Protein AF-A0A382TNJ8-F1 (afdb_monomer)

pLDDT: mean 76.01, std 18.07, range [33.44, 95.31]

Nearest PDB structures (foldseek):
  7akk-assembly1_A  TM=2.542E-01  e=2.394E+00  Homo sapiens

Mean predicted aligned error: 15.94 Å

Foldseek 3Di:
DDDDDDDPDPDPDDPVRVVVVVVPDPPPDDDDDDDDDDDDDPDPPPPCPVQPPQDQNDGQDPPQDAALDLSNLLNLLSLQAQLQVSQVRNPDDDPDHGSVRSVVSQVVSCVVPVVSVVRHRDPAGPQCRCPVVCVVVVVVVVCVVCPPPDDPDDDDDDDDDVVSVVVVVD

Sequence (170 aa):
MKWDSPEAGEQELDEEDEWQLYASAGYASAEVIVEADETEEEEEEIWFDGDDLELNGASIDWDAPPCPAPLGIAHIIKIGACNHCLHRLAGRRTEVPGAPGGEEIRSAAHVRDTELAKTKTPDLCPLCENLFDDVGNIVSRVIESTEGIEYVSIQFGIHMPKDLIQEEDR

Structure (mmCIF, N/CA/C/O backbone):
data_AF-A0A382TNJ8-F1
#
_entry.id   AF-A0A382TNJ8-F1
#
loop_
_atom_site.group_PDB
_atom_site.id
_atom_site.type_symbol
_atom_site.label_atom_id
_atom_site.label_alt_id
_atom_site.label_comp_id
_atom_site.label_asym_id
_atom_site.label_entity_id
_atom_site.label_seq_id
_atom_site.pdbx_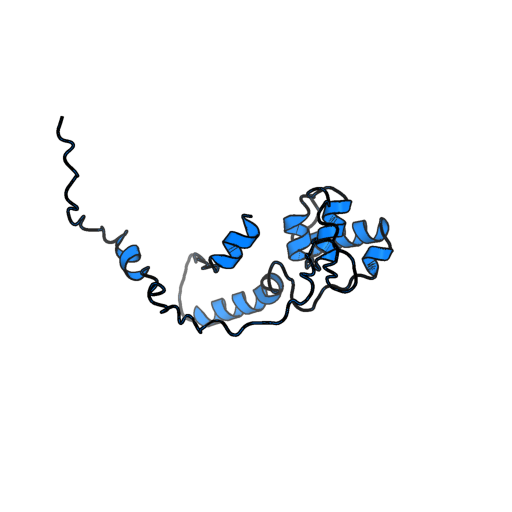PDB_ins_code
_atom_site.Cartn_x
_atom_site.Cartn_y
_atom_site.Cartn_z
_atom_site.occupancy
_atom_site.B_iso_or_equiv
_atom_site.auth_seq_id
_atom_site.auth_comp_id
_atom_site.auth_asym_id
_atom_site.auth_atom_id
_atom_site.pdbx_PDB_model_num
ATOM 1 N N . MET A 1 1 ? 21.534 47.895 24.600 1.00 37.69 1 MET A N 1
ATOM 2 C CA . MET A 1 1 ? 20.1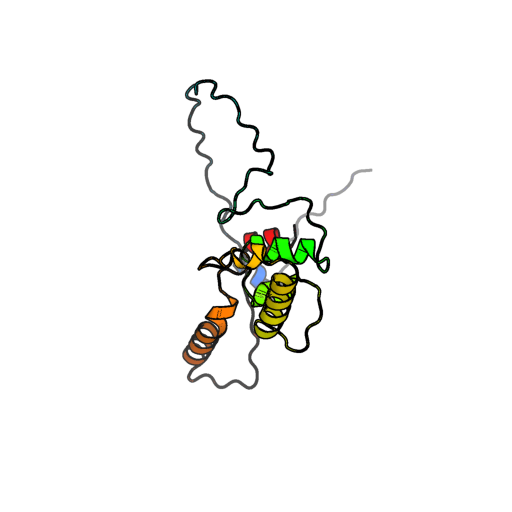26 47.457 24.680 1.00 37.69 1 MET A CA 1
ATOM 3 C C . MET A 1 1 ? 20.138 46.073 25.291 1.00 37.69 1 MET A C 1
ATOM 5 O O . MET A 1 1 ? 20.810 45.204 24.755 1.00 37.69 1 MET A O 1
ATOM 9 N N . LYS A 1 2 ? 19.539 45.927 26.472 1.00 33.44 2 LYS A N 1
ATOM 10 C CA . LYS A 1 2 ? 19.430 44.662 27.201 1.00 33.44 2 LYS A CA 1
ATOM 11 C C . LYS A 1 2 ? 18.184 43.969 26.641 1.00 33.44 2 LYS A C 1
ATOM 13 O O . LYS A 1 2 ? 17.138 44.605 26.607 1.00 33.44 2 LYS A O 1
ATOM 18 N N . TRP A 1 3 ? 18.327 42.771 26.085 1.00 36.38 3 TRP A N 1
ATOM 19 C CA . TRP A 1 3 ? 17.186 41.958 25.666 1.00 36.38 3 TRP A CA 1
ATOM 20 C C . TRP A 1 3 ? 16.711 41.186 26.895 1.00 36.38 3 TRP A C 1
ATOM 22 O O . TRP A 1 3 ? 17.460 40.365 27.421 1.00 36.38 3 TRP A O 1
ATOM 32 N N . ASP A 1 4 ? 15.514 41.509 27.378 1.00 39.12 4 ASP A N 1
ATOM 33 C CA . ASP A 1 4 ? 14.837 40.754 28.428 1.00 39.12 4 ASP A CA 1
ATOM 34 C C . ASP A 1 4 ? 14.265 39.468 27.811 1.00 39.12 4 ASP A C 1
ATOM 36 O O . ASP A 1 4 ? 13.498 39.509 26.848 1.00 39.12 4 ASP A O 1
ATOM 40 N N . SER A 1 5 ? 14.694 38.320 28.337 1.00 38.88 5 SER A N 1
ATOM 41 C CA . SER A 1 5 ? 14.039 37.029 28.101 1.00 38.88 5 SER A CA 1
ATOM 42 C C . SER A 1 5 ? 12.665 37.057 28.771 1.00 38.88 5 SER A C 1
ATOM 44 O O . SER A 1 5 ? 12.607 37.452 29.937 1.00 38.88 5 SER A O 1
ATOM 46 N N . PRO A 1 6 ? 11.571 36.646 28.108 1.00 44.94 6 PRO A N 1
ATOM 47 C CA . PRO A 1 6 ? 10.310 36.479 28.808 1.00 44.94 6 PRO A CA 1
ATOM 48 C C . PRO A 1 6 ? 10.424 35.284 29.760 1.00 44.94 6 PRO A C 1
ATOM 50 O O . PRO A 1 6 ? 10.770 34.174 29.353 1.00 44.94 6 PRO A O 1
ATOM 53 N N . GLU A 1 7 ? 10.178 35.552 31.041 1.00 45.22 7 GLU A N 1
ATOM 54 C CA . GLU A 1 7 ? 9.994 34.549 32.085 1.00 45.22 7 GLU A CA 1
ATOM 55 C C . GLU A 1 7 ? 8.934 33.537 31.630 1.00 45.22 7 GLU A C 1
ATOM 57 O O . GLU A 1 7 ? 7.866 33.921 31.146 1.00 45.22 7 GLU A O 1
ATOM 62 N N . ALA A 1 8 ? 9.242 32.245 31.761 1.00 46.16 8 ALA A N 1
ATOM 63 C CA . ALA A 1 8 ? 8.298 31.159 31.541 1.00 46.16 8 ALA A CA 1
ATOM 64 C C . ALA A 1 8 ? 7.217 31.221 32.630 1.00 46.16 8 ALA A C 1
ATOM 66 O O . ALA A 1 8 ? 7.338 30.602 33.683 1.00 46.16 8 ALA A O 1
ATOM 67 N N . GLY A 1 9 ? 6.196 32.044 32.398 1.00 39.94 9 GLY A N 1
ATOM 68 C CA . GLY A 1 9 ? 4.958 32.002 33.156 1.00 39.94 9 GLY A CA 1
ATOM 69 C C . GLY A 1 9 ? 4.238 30.701 32.832 1.00 39.94 9 GLY A C 1
ATOM 70 O O . GLY A 1 9 ? 4.035 30.387 31.660 1.00 39.94 9 GLY A O 1
ATOM 71 N N . GLU A 1 10 ? 3.888 29.952 33.871 1.00 54.06 10 GLU A N 1
ATOM 72 C CA . GLU A 1 10 ? 2.968 28.821 33.809 1.00 54.06 10 GLU A CA 1
ATOM 73 C C . GLU A 1 10 ? 1.662 29.312 33.163 1.00 54.06 10 GLU A C 1
ATOM 75 O O . GLU A 1 10 ? 0.877 30.037 33.773 1.00 54.06 10 GLU A O 1
ATOM 80 N N . GLN A 1 11 ? 1.479 29.016 31.877 1.00 57.47 11 GLN A N 1
ATOM 81 C CA . GLN A 1 11 ? 0.204 29.216 31.204 1.00 57.47 11 GLN A CA 1
ATOM 82 C C . GLN A 1 11 ? -0.721 28.114 31.717 1.00 57.47 11 GLN A C 1
ATOM 84 O O . GLN A 1 11 ? -0.449 26.938 31.480 1.00 57.47 11 GLN A O 1
ATOM 89 N N . GLU A 1 12 ? -1.766 28.483 32.464 1.00 56.19 12 GLU A N 1
ATOM 90 C CA . GLU A 1 12 ? -2.860 27.557 32.766 1.00 56.19 12 GLU A CA 1
ATOM 91 C C . GLU A 1 12 ? -3.438 27.086 31.426 1.00 56.19 12 GLU A C 1
ATOM 93 O O . GLU A 1 12 ? -3.963 27.890 30.653 1.00 56.19 12 GLU A O 1
ATOM 98 N N . LEU A 1 13 ? -3.238 25.804 31.119 1.00 66.06 13 LEU A N 1
ATOM 99 C CA . LEU A 1 13 ? -3.789 25.154 29.934 1.00 66.06 13 LEU A CA 1
ATOM 100 C C . LEU A 1 13 ? -5.309 25.062 30.107 1.00 66.06 13 LEU A C 1
ATOM 102 O O . LEU A 1 13 ? -5.786 24.830 31.219 1.00 66.06 13 LEU A O 1
ATOM 106 N N . ASP A 1 14 ? -6.068 25.278 29.036 1.00 75.44 14 ASP A N 1
ATOM 107 C CA . ASP A 1 14 ? -7.514 25.074 29.084 1.00 75.44 14 ASP A CA 1
ATOM 108 C C . ASP A 1 14 ? -7.860 23.571 29.107 1.00 75.44 14 ASP A C 1
ATOM 110 O O . ASP A 1 14 ? -7.032 22.718 28.786 1.00 75.44 14 ASP A O 1
ATOM 114 N N . GLU A 1 15 ? -9.094 23.230 29.501 1.00 71.44 15 GLU A N 1
ATOM 115 C CA . GLU A 1 15 ? -9.568 21.833 29.546 1.00 71.44 15 GLU A CA 1
ATOM 116 C C . GLU A 1 15 ? -9.480 21.135 28.166 1.00 71.44 15 GLU A C 1
ATOM 118 O O . GLU A 1 15 ? -9.431 19.906 28.094 1.00 71.44 15 GLU A O 1
ATOM 123 N N . GLU A 1 16 ? -9.444 21.903 27.067 1.00 67.94 16 GLU A N 1
ATOM 124 C CA . GLU A 1 16 ? -9.290 21.406 25.693 1.00 67.94 16 GLU A CA 1
ATOM 125 C C . GLU A 1 16 ? -7.833 21.129 25.299 1.00 67.94 16 GLU A C 1
ATOM 127 O O . GLU A 1 16 ? -7.630 20.333 24.385 1.00 67.94 16 GLU A O 1
ATOM 132 N N . ASP A 1 17 ? -6.844 21.709 25.987 1.00 71.69 17 ASP A N 1
ATOM 133 C CA . ASP A 1 17 ? -5.399 21.540 25.787 1.00 71.69 17 ASP A CA 1
ATOM 134 C C . ASP A 1 17 ? -4.735 20.675 26.877 1.00 71.69 17 ASP A C 1
ATOM 136 O O . ASP A 1 17 ? -3.584 20.253 26.724 1.00 71.69 17 ASP A O 1
ATOM 140 N N . GLU A 1 18 ? -5.458 20.304 27.940 1.00 76.12 18 GLU A N 1
ATOM 141 C CA . GLU A 1 18 ? -4.977 19.381 28.985 1.00 76.12 18 GLU A CA 1
ATOM 142 C C . GLU A 1 18 ? -4.569 17.997 28.441 1.00 76.12 18 GLU A C 1
ATOM 144 O O . GLU A 1 18 ? -3.719 17.319 29.029 1.00 76.12 18 GLU A O 1
ATOM 149 N N . TRP A 1 19 ? -5.097 17.576 27.283 1.00 73.44 19 TRP A N 1
ATOM 150 C CA . TRP A 1 19 ? -4.688 16.325 26.624 1.00 73.44 19 TRP A CA 1
ATOM 151 C C . TRP A 1 19 ? -3.184 16.280 26.303 1.00 73.44 19 TRP A C 1
ATOM 153 O O . TRP A 1 19 ? -2.605 15.191 26.249 1.00 73.44 19 TRP A O 1
ATOM 163 N N . GLN A 1 20 ? -2.529 17.437 26.147 1.00 70.12 20 GLN A N 1
ATOM 164 C CA . GLN A 1 20 ? -1.093 17.537 25.876 1.00 70.12 20 GLN A CA 1
ATOM 165 C C . GLN A 1 20 ? -0.237 17.025 27.049 1.00 70.12 20 GLN A C 1
ATOM 167 O O . GLN A 1 20 ? 0.854 16.493 26.836 1.00 70.12 20 GLN A O 1
ATOM 172 N N . LEU A 1 21 ? -0.736 17.112 28.289 1.00 68.12 21 LEU A N 1
ATOM 173 C CA . LEU A 1 21 ? -0.025 16.645 29.489 1.00 68.12 21 LEU A CA 1
ATOM 174 C C . LEU A 1 21 ? 0.050 15.112 29.554 1.00 68.12 21 LEU A C 1
ATOM 176 O O . LEU A 1 21 ? 1.036 14.540 30.029 1.00 68.12 21 LEU A O 1
ATOM 180 N N . TYR A 1 22 ? -0.964 14.440 29.010 1.00 68.69 22 TYR A N 1
ATOM 181 C CA . TYR A 1 22 ? -1.018 12.982 28.895 1.00 68.69 22 TYR A CA 1
ATOM 182 C C . TYR A 1 22 ? -0.267 12.452 27.662 1.00 68.69 22 TYR A C 1
ATOM 184 O O . TYR A 1 22 ? -0.090 11.243 27.525 1.00 68.69 22 TYR A O 1
ATOM 192 N N . ALA A 1 23 ? 0.226 13.345 26.795 1.00 67.38 23 ALA A N 1
ATOM 193 C CA . ALA A 1 23 ? 1.020 13.025 25.608 1.00 67.38 23 ALA A CA 1
ATOM 194 C C . ALA A 1 23 ? 2.544 13.032 25.867 1.00 67.38 23 ALA A C 1
ATOM 196 O O . ALA A 1 23 ? 3.340 13.046 24.923 1.00 67.38 23 ALA A O 1
ATOM 197 N N . SER A 1 24 ? 2.982 13.013 27.133 1.00 59.59 24 SER A N 1
ATOM 198 C CA . SER A 1 24 ? 4.402 12.886 27.475 1.00 59.59 24 SER A CA 1
ATOM 199 C C . SER A 1 24 ? 4.890 11.452 27.242 1.00 59.59 24 SER A C 1
ATOM 201 O O . SER A 1 24 ? 4.728 10.536 28.045 1.00 59.59 24 SER A O 1
ATOM 203 N N . ALA A 1 25 ? 5.497 11.248 26.079 1.00 58.12 25 ALA A N 1
ATOM 204 C CA . ALA A 1 25 ? 6.116 9.992 25.708 1.00 58.12 25 ALA A CA 1
ATOM 205 C C . ALA A 1 25 ? 7.457 9.848 26.458 1.00 58.12 25 ALA A C 1
ATOM 207 O O . ALA A 1 25 ? 8.425 10.542 26.152 1.00 58.12 25 ALA A O 1
ATOM 208 N N . GLY A 1 26 ? 7.510 8.971 27.463 1.00 54.66 26 GLY A N 1
ATOM 209 C CA . GLY A 1 26 ? 8.674 8.712 28.324 1.00 54.66 26 GLY A CA 1
ATOM 210 C C . GLY A 1 26 ? 9.873 8.036 27.639 1.00 54.66 26 GLY A C 1
ATOM 211 O O . GLY A 1 26 ? 10.474 7.140 28.219 1.00 54.66 26 GLY A O 1
ATOM 212 N N . TYR A 1 27 ? 10.237 8.442 26.421 1.00 53.12 27 TYR A N 1
ATOM 213 C CA . TYR A 1 27 ? 11.347 7.865 25.648 1.00 53.12 27 TYR A CA 1
ATOM 214 C C . TYR A 1 27 ? 12.711 8.530 25.917 1.00 53.12 27 TYR A C 1
ATOM 216 O O . TYR A 1 27 ? 13.690 8.223 25.247 1.00 53.12 27 TYR A O 1
ATOM 224 N N . ALA A 1 28 ? 12.810 9.443 26.887 1.00 47.22 28 ALA A N 1
ATOM 225 C CA . ALA A 1 28 ? 14.002 10.274 27.085 1.00 47.22 28 ALA A CA 1
ATOM 226 C C . ALA A 1 28 ? 15.130 9.645 27.934 1.00 47.22 28 ALA A C 1
ATOM 228 O O . ALA A 1 28 ? 16.076 10.347 28.281 1.00 47.22 28 ALA A O 1
ATOM 229 N N . SER A 1 29 ? 15.071 8.357 28.291 1.00 50.56 29 SER A N 1
ATOM 230 C CA . SER A 1 29 ? 16.132 7.730 29.097 1.00 50.56 29 SER A CA 1
ATOM 231 C C . SER A 1 29 ? 16.468 6.312 28.638 1.00 50.56 29 SER A C 1
ATOM 233 O O . SER A 1 29 ? 16.176 5.337 29.328 1.00 50.56 29 SER A O 1
ATOM 235 N N . ALA A 1 30 ? 17.096 6.194 27.471 1.00 50.88 30 ALA A N 1
ATOM 236 C CA . ALA A 1 30 ? 17.947 5.050 27.170 1.00 50.88 30 ALA A CA 1
ATOM 237 C C . ALA A 1 30 ? 19.402 5.485 27.409 1.00 50.88 30 ALA A C 1
ATOM 239 O O . ALA A 1 30 ? 19.913 6.360 26.711 1.00 50.88 30 ALA A O 1
ATOM 240 N N . GLU A 1 31 ? 20.046 4.936 28.442 1.00 51.03 31 GLU A N 1
ATOM 241 C CA . GLU A 1 31 ? 21.481 5.124 28.665 1.00 51.03 31 GLU A CA 1
ATOM 242 C C . GLU A 1 31 ? 22.256 4.425 27.542 1.00 51.03 31 GLU A C 1
ATOM 244 O O . GLU A 1 31 ? 22.099 3.225 27.317 1.00 51.03 31 GLU A O 1
ATOM 249 N N . VAL A 1 32 ? 23.078 5.183 26.815 1.00 51.75 32 VAL A N 1
ATOM 250 C CA . VAL A 1 32 ? 23.966 4.639 25.784 1.00 51.75 32 VAL A CA 1
ATOM 251 C C . VAL A 1 32 ? 25.112 3.911 26.485 1.00 51.75 32 VAL A C 1
ATOM 253 O O . VAL A 1 32 ? 26.002 4.543 27.056 1.00 51.75 32 VAL A O 1
ATOM 256 N N . ILE A 1 33 ? 25.086 2.580 26.456 1.00 51.69 33 ILE A N 1
ATOM 257 C CA . ILE A 1 33 ? 26.211 1.745 26.880 1.00 51.69 33 ILE A CA 1
ATOM 258 C C . ILE A 1 33 ? 27.189 1.700 25.706 1.00 51.69 33 ILE A C 1
ATOM 260 O O . ILE A 1 33 ? 26.914 1.080 24.684 1.00 51.69 33 ILE A O 1
ATOM 264 N N . VAL A 1 34 ? 28.308 2.410 25.837 1.00 46.47 34 VAL A N 1
ATOM 265 C CA . VAL A 1 34 ? 29.410 2.362 24.871 1.00 46.47 34 VAL A CA 1
ATOM 266 C C . VAL A 1 34 ? 30.314 1.201 25.286 1.00 46.47 34 VAL A C 1
ATOM 268 O O . VAL A 1 34 ? 31.053 1.318 26.265 1.00 46.47 34 VAL A O 1
ATOM 271 N N . GLU A 1 35 ? 30.209 0.058 24.609 1.00 51.12 35 GLU A N 1
ATOM 272 C CA . GLU A 1 35 ? 31.177 -1.032 24.766 1.00 51.12 35 GLU A CA 1
ATOM 273 C C . GLU A 1 35 ? 32.485 -0.662 24.051 1.00 51.12 35 GLU A C 1
ATOM 275 O O . GLU A 1 35 ? 32.488 0.028 23.032 1.00 51.12 35 GLU A O 1
ATOM 280 N N . ALA A 1 36 ? 33.606 -1.018 24.677 1.00 44.97 36 ALA A N 1
ATOM 281 C CA . ALA A 1 36 ? 34.937 -0.582 24.285 1.00 44.97 36 ALA A CA 1
ATOM 282 C C . ALA A 1 36 ? 35.451 -1.355 23.062 1.00 44.97 36 ALA A C 1
ATOM 284 O O . ALA A 1 36 ? 35.376 -2.576 23.025 1.00 44.97 36 ALA A O 1
ATOM 285 N N . ASP A 1 37 ? 36.017 -0.584 22.137 1.00 42.91 37 ASP A N 1
ATOM 286 C CA . ASP A 1 37 ? 36.728 -0.933 20.905 1.00 42.91 37 ASP A CA 1
ATOM 287 C C . ASP A 1 37 ? 37.600 -2.205 21.026 1.00 42.91 37 ASP A C 1
ATOM 289 O O . ASP A 1 37 ? 38.683 -2.185 21.625 1.00 42.91 37 ASP A O 1
ATOM 293 N N . GLU A 1 38 ? 37.127 -3.319 20.460 1.00 43.25 38 GLU A N 1
ATOM 294 C CA . GLU A 1 38 ? 37.972 -4.452 20.079 1.00 43.25 38 GLU A CA 1
ATOM 295 C C . GLU A 1 38 ? 38.394 -4.236 18.622 1.00 43.25 38 GLU A C 1
ATOM 297 O O . GLU A 1 38 ? 37.563 -4.039 17.744 1.00 43.25 38 GLU A O 1
ATOM 302 N N . THR A 1 39 ? 39.704 -4.220 18.377 1.00 46.88 39 THR A N 1
ATOM 303 C CA . THR A 1 39 ? 40.302 -3.997 17.057 1.00 46.88 39 THR A CA 1
ATOM 304 C C . THR A 1 39 ? 39.869 -5.084 16.074 1.00 46.88 39 THR A C 1
ATOM 306 O O . THR A 1 39 ? 40.428 -6.184 16.103 1.00 46.88 39 THR A O 1
ATOM 309 N N . GLU A 1 40 ? 38.897 -4.767 15.219 1.00 48.84 40 GLU A N 1
ATOM 310 C CA . GLU A 1 40 ? 38.488 -5.593 14.084 1.00 48.84 40 GLU A CA 1
ATOM 311 C C . GLU A 1 40 ? 39.524 -5.488 12.955 1.00 48.84 40 GLU A C 1
ATOM 313 O O . GLU A 1 40 ? 40.091 -4.430 12.672 1.00 48.84 40 GLU A O 1
ATOM 318 N N . GLU A 1 41 ? 39.838 -6.642 12.373 1.00 46.16 41 GLU A N 1
ATOM 319 C CA . GLU A 1 41 ? 40.728 -6.796 11.228 1.00 46.16 41 GLU A CA 1
ATOM 320 C C . GLU A 1 41 ? 40.170 -5.987 10.043 1.00 46.16 41 GLU A C 1
ATOM 322 O O . GLU A 1 41 ? 38.958 -5.920 9.871 1.00 46.16 41 GLU A O 1
ATOM 327 N N . GLU A 1 42 ? 41.038 -5.354 9.240 1.00 50.53 42 GLU A N 1
ATOM 328 C CA . GLU A 1 42 ? 40.645 -4.609 8.033 1.00 50.53 42 GLU A CA 1
ATOM 329 C C . GLU A 1 42 ? 40.024 -5.574 7.000 1.00 50.53 42 GLU A C 1
ATOM 331 O O . GLU A 1 42 ? 40.691 -6.041 6.073 1.00 50.53 42 GLU A O 1
ATOM 336 N N . GLU A 1 43 ? 38.747 -5.913 7.175 1.00 56.72 43 GLU A N 1
AT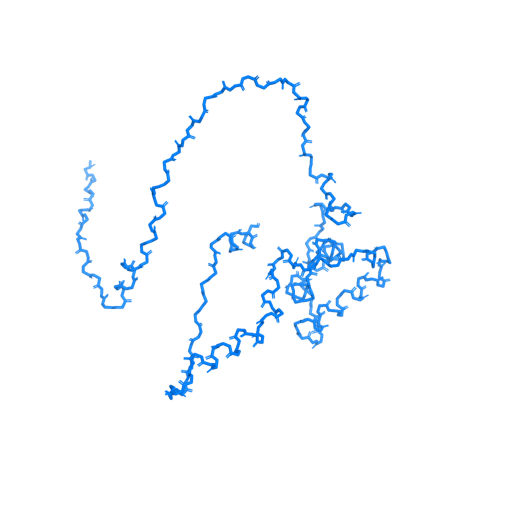OM 337 C CA . GLU A 1 43 ? 37.902 -6.418 6.103 1.00 56.72 43 GLU A CA 1
ATOM 338 C C . GLU A 1 43 ? 37.796 -5.291 5.069 1.00 56.72 43 GLU A C 1
ATOM 340 O O . GLU A 1 43 ? 37.528 -4.142 5.423 1.00 56.72 43 GLU A O 1
ATOM 345 N N . GLU A 1 44 ? 38.087 -5.588 3.796 1.00 49.50 44 GLU A N 1
ATOM 346 C CA . GLU A 1 44 ? 37.914 -4.627 2.705 1.00 49.50 44 GLU A CA 1
ATOM 347 C C . GLU A 1 44 ? 36.520 -4.004 2.838 1.00 49.50 44 GLU A C 1
ATOM 349 O O . GLU A 1 44 ? 35.531 -4.726 2.743 1.00 49.50 44 GLU A O 1
ATOM 354 N N . GLU A 1 45 ? 36.438 -2.692 3.103 1.00 55.91 45 GLU A N 1
ATOM 355 C CA . GLU A 1 45 ? 35.163 -1.979 3.166 1.00 55.91 45 GLU A CA 1
ATOM 356 C C . GLU A 1 45 ? 34.440 -2.209 1.836 1.00 55.91 45 GLU A C 1
ATOM 358 O O . GLU A 1 45 ? 34.770 -1.605 0.812 1.00 55.91 45 GLU A O 1
ATOM 363 N N . ILE A 1 46 ? 33.479 -3.130 1.828 1.00 58.78 46 ILE A N 1
ATOM 364 C CA . ILE A 1 46 ? 32.595 -3.348 0.694 1.00 58.78 46 ILE A CA 1
ATOM 365 C C . ILE A 1 46 ? 31.681 -2.130 0.686 1.00 58.78 46 ILE A C 1
ATOM 367 O O . ILE A 1 46 ? 30.687 -2.069 1.409 1.00 58.78 46 ILE A O 1
ATOM 371 N N . TRP A 1 47 ? 32.073 -1.111 -0.075 1.00 54.72 47 TRP A N 1
ATOM 372 C CA . TRP A 1 47 ? 31.260 0.076 -0.283 1.00 54.72 47 TRP A CA 1
ATOM 373 C C . TRP A 1 47 ? 29.962 -0.361 -0.955 1.00 54.72 47 TRP A C 1
ATOM 375 O O . TRP A 1 47 ? 29.947 -0.683 -2.139 1.00 54.72 47 TRP A O 1
ATOM 385 N N . PHE A 1 48 ? 28.886 -0.403 -0.173 1.00 54.66 48 PHE A N 1
ATOM 386 C CA . PHE A 1 48 ? 27.538 -0.650 -0.659 1.00 54.66 48 PHE A CA 1
ATOM 387 C C . PHE A 1 48 ? 27.143 0.511 -1.581 1.00 54.66 48 PHE A C 1
ATOM 389 O O . PHE A 1 48 ? 26.801 1.598 -1.110 1.00 54.66 48 PHE A O 1
ATOM 396 N N . ASP A 1 49 ? 27.249 0.301 -2.893 1.00 57.81 49 ASP A N 1
ATOM 397 C CA . ASP A 1 49 ? 26.936 1.299 -3.924 1.00 57.81 49 ASP A CA 1
ATOM 398 C C . ASP A 1 49 ? 25.426 1.462 -4.165 1.00 57.81 49 ASP A C 1
ATOM 400 O O . ASP A 1 49 ? 25.006 2.363 -4.887 1.00 57.81 49 ASP A O 1
ATOM 404 N N . GLY A 1 50 ? 24.610 0.633 -3.507 1.00 53.97 50 GLY A N 1
ATOM 405 C CA . GLY A 1 50 ? 23.158 0.605 -3.632 1.00 53.97 50 GLY A CA 1
ATOM 406 C C . GLY A 1 50 ? 22.664 -0.268 -4.786 1.00 53.97 50 GLY A C 1
ATOM 407 O O . GLY A 1 50 ? 21.558 -0.800 -4.684 1.00 53.97 50 GLY A O 1
ATOM 408 N N . ASP A 1 51 ? 23.469 -0.507 -5.821 1.00 52.72 51 ASP A N 1
ATOM 409 C CA . ASP A 1 51 ? 23.062 -1.239 -7.030 1.00 52.72 51 ASP A CA 1
ATOM 410 C C . ASP A 1 51 ? 22.958 -2.759 -6.800 1.00 52.72 51 ASP A C 1
ATOM 412 O O . ASP A 1 51 ? 22.192 -3.447 -7.482 1.00 52.72 51 ASP A O 1
ATOM 416 N N . ASP A 1 52 ? 23.649 -3.271 -5.779 1.00 51.44 52 ASP A N 1
ATOM 417 C CA . ASP A 1 52 ? 23.659 -4.690 -5.402 1.00 51.44 52 ASP A CA 1
ATOM 418 C C . ASP A 1 52 ? 22.507 -5.110 -4.458 1.00 51.44 52 ASP A C 1
ATOM 420 O O . ASP A 1 52 ? 22.447 -6.264 -4.016 1.00 51.44 52 ASP A O 1
ATOM 424 N N . LEU A 1 53 ? 21.552 -4.220 -4.134 1.00 56.47 53 LEU A N 1
ATOM 425 C CA . LEU A 1 53 ? 20.391 -4.609 -3.321 1.00 56.47 53 LEU A CA 1
ATOM 426 C C . LEU A 1 53 ? 19.372 -5.407 -4.147 1.00 56.47 53 LEU A C 1
ATOM 428 O O . LEU A 1 53 ? 18.412 -4.875 -4.712 1.00 56.47 53 LEU A O 1
ATOM 432 N N . GLU A 1 54 ? 19.551 -6.723 -4.171 1.00 56.66 54 GLU A N 1
ATOM 433 C CA . GLU A 1 54 ? 18.565 -7.648 -4.720 1.00 56.66 54 GLU A CA 1
ATOM 434 C C . GLU A 1 54 ? 17.404 -7.857 -3.737 1.00 56.66 54 GLU A C 1
ATOM 436 O O . GLU A 1 54 ? 17.461 -8.696 -2.834 1.00 56.66 54 GLU A O 1
ATOM 441 N N . LEU A 1 55 ? 16.289 -7.151 -3.940 1.00 58.06 55 LEU A N 1
ATOM 442 C CA . LEU A 1 55 ? 15.040 -7.516 -3.276 1.00 58.06 55 LEU A CA 1
ATOM 443 C C . LEU A 1 55 ? 14.329 -8.581 -4.112 1.00 58.06 55 LEU A C 1
ATOM 445 O O . LEU A 1 55 ? 13.922 -8.352 -5.251 1.00 58.06 55 LEU A O 1
ATOM 449 N N . ASN A 1 56 ? 14.170 -9.770 -3.532 1.00 54.47 56 ASN A N 1
ATOM 450 C CA . ASN A 1 56 ? 13.462 -10.890 -4.155 1.00 54.47 56 ASN A CA 1
ATOM 451 C C . ASN A 1 56 ? 14.096 -11.388 -5.480 1.00 54.47 56 ASN A C 1
ATOM 453 O O . ASN A 1 56 ? 13.386 -11.853 -6.376 1.00 54.47 56 ASN A O 1
ATOM 457 N N . GLY A 1 57 ? 15.428 -11.294 -5.604 1.00 56.28 57 GLY A N 1
ATOM 458 C CA . GLY A 1 57 ? 16.196 -11.781 -6.762 1.00 56.28 57 GLY A CA 1
ATOM 459 C C . GLY A 1 57 ? 16.065 -10.928 -8.028 1.00 56.28 57 GLY A C 1
ATOM 460 O O . GLY A 1 57 ? 16.324 -11.419 -9.128 1.00 56.28 57 GLY A O 1
ATOM 461 N N . ALA A 1 58 ? 15.618 -9.676 -7.896 1.00 59.88 58 ALA A N 1
ATOM 462 C CA . ALA A 1 58 ? 15.608 -8.692 -8.969 1.00 59.88 58 ALA A CA 1
ATOM 463 C C . ALA A 1 58 ? 16.386 -7.450 -8.525 1.00 59.88 58 ALA A C 1
ATOM 465 O O . ALA A 1 58 ? 16.153 -6.938 -7.432 1.00 59.88 58 ALA A O 1
ATOM 466 N N . SER A 1 59 ? 17.271 -6.948 -9.389 1.00 64.25 59 SER A N 1
ATOM 467 C CA . SER A 1 59 ? 17.949 -5.679 -9.144 1.00 64.25 59 SER A CA 1
ATOM 468 C C . SER A 1 59 ? 16.930 -4.536 -9.101 1.00 64.25 59 SER A C 1
ATOM 470 O O . SER A 1 59 ? 16.066 -4.388 -9.989 1.00 64.25 59 SER A O 1
ATOM 472 N N . ILE A 1 60 ? 17.006 -3.758 -8.024 1.00 66.06 60 ILE A N 1
ATOM 473 C CA . ILE A 1 60 ? 16.255 -2.521 -7.850 1.00 66.06 60 ILE A CA 1
ATOM 474 C C . ILE A 1 60 ? 17.034 -1.413 -8.559 1.00 66.06 60 ILE A C 1
ATOM 476 O O . ILE A 1 60 ? 18.186 -1.158 -8.254 1.00 66.06 60 ILE A O 1
ATOM 480 N N . ASP A 1 61 ? 16.387 -0.766 -9.526 1.00 69.94 61 ASP A N 1
ATOM 481 C CA . ASP A 1 61 ? 16.944 0.398 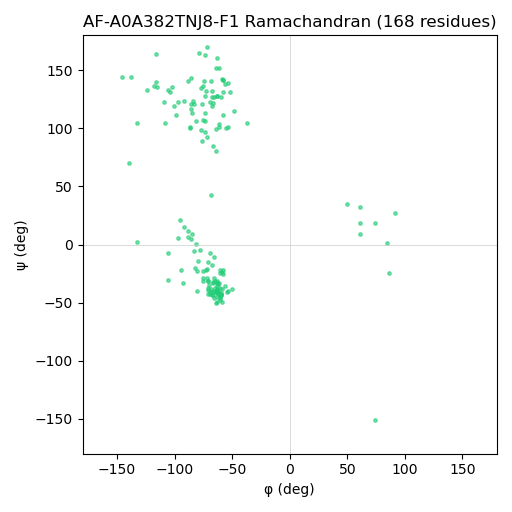-10.219 1.00 69.94 61 ASP A CA 1
ATOM 482 C C . ASP A 1 61 ? 16.600 1.657 -9.414 1.00 69.94 61 ASP A C 1
ATOM 484 O O . ASP A 1 61 ? 15.453 2.114 -9.466 1.00 69.94 61 ASP A O 1
ATOM 488 N N . TRP A 1 62 ? 17.547 2.167 -8.623 1.00 68.19 62 TRP A N 1
ATOM 489 C CA . TRP A 1 62 ? 17.357 3.356 -7.779 1.00 68.19 62 TRP A CA 1
ATOM 490 C C . TRP A 1 62 ? 17.182 4.653 -8.578 1.00 68.19 62 TRP A C 1
ATOM 492 O O . TRP A 1 62 ? 16.614 5.610 -8.054 1.00 68.19 62 TRP A O 1
ATOM 502 N N . ASP A 1 63 ? 17.567 4.662 -9.858 1.00 77.69 63 ASP A N 1
ATOM 503 C CA . ASP A 1 63 ? 17.381 5.787 -10.783 1.00 77.69 63 ASP A CA 1
ATOM 504 C C . ASP A 1 63 ? 16.025 5.735 -11.518 1.00 77.69 63 ASP A C 1
ATOM 506 O O . ASP A 1 63 ? 15.773 6.489 -12.471 1.00 77.69 63 ASP A O 1
ATOM 510 N N . ALA A 1 64 ? 15.109 4.860 -11.087 1.00 82.94 64 ALA A N 1
ATOM 511 C CA . ALA A 1 64 ? 13.791 4.760 -11.692 1.00 82.94 64 ALA A CA 1
ATOM 512 C C . ALA A 1 64 ? 13.040 6.110 -11.625 1.00 82.94 64 ALA A C 1
ATOM 514 O O . ALA A 1 64 ? 12.928 6.728 -10.564 1.00 82.94 64 ALA A O 1
ATOM 515 N N . PRO A 1 65 ? 12.453 6.580 -12.744 1.00 88.38 65 PRO A N 1
ATOM 516 C CA . PRO A 1 65 ? 11.708 7.831 -12.755 1.00 88.38 65 PRO A CA 1
ATOM 517 C C . PRO A 1 65 ? 10.473 7.737 -11.848 1.00 88.38 65 PRO A C 1
ATOM 519 O O . PRO A 1 65 ? 9.875 6.661 -11.738 1.00 88.38 65 PRO A O 1
ATOM 522 N N . PRO A 1 66 ? 10.007 8.858 -11.271 1.00 87.88 66 PRO A N 1
ATOM 523 C CA . PRO A 1 66 ? 8.848 8.847 -10.390 1.00 87.88 66 PRO A CA 1
ATOM 524 C C . PRO A 1 66 ? 7.583 8.370 -11.116 1.00 87.88 66 PRO A C 1
ATOM 526 O O . PRO A 1 66 ? 7.400 8.557 -12.328 1.00 87.88 66 PRO A O 1
ATOM 529 N N . CYS A 1 67 ? 6.657 7.780 -10.360 1.00 90.31 67 CYS A N 1
ATOM 530 C CA . CYS A 1 67 ? 5.323 7.479 -10.867 1.00 90.31 67 CYS A CA 1
ATOM 531 C C . CYS A 1 67 ? 4.623 8.766 -11.357 1.00 90.31 67 CYS A C 1
ATOM 533 O O . CYS A 1 67 ? 4.787 9.822 -10.746 1.00 90.31 67 CYS A O 1
ATOM 535 N N . PRO A 1 68 ? 3.854 8.722 -12.465 1.00 92.19 68 PRO A N 1
ATOM 536 C CA . PRO A 1 68 ? 3.284 7.539 -13.121 1.00 92.19 68 PRO A CA 1
ATOM 537 C C . PRO A 1 68 ? 4.113 6.972 -14.291 1.00 92.19 68 PRO A C 1
ATOM 539 O O . PRO A 1 68 ? 3.558 6.288 -15.159 1.00 92.19 68 PRO A O 1
ATOM 542 N N . ALA A 1 69 ? 5.416 7.263 -14.377 1.00 92.81 69 ALA A N 1
ATOM 543 C CA . ALA A 1 69 ? 6.253 6.720 -15.445 1.00 92.81 69 ALA A CA 1
ATOM 544 C C . ALA A 1 69 ? 6.238 5.171 -15.446 1.00 92.81 69 ALA A C 1
ATOM 546 O O . ALA A 1 69 ? 6.270 4.563 -14.374 1.00 92.81 69 ALA A O 1
ATOM 547 N N . PRO A 1 70 ? 6.229 4.496 -16.618 1.00 90.94 70 PRO A N 1
ATOM 548 C CA . PRO A 1 70 ? 6.166 3.033 -16.683 1.00 90.94 70 PRO A CA 1
ATOM 549 C C . PRO A 1 70 ? 7.286 2.317 -15.918 1.00 90.94 70 PRO A C 1
ATOM 551 O O . PRO A 1 70 ? 7.028 1.277 -15.319 1.00 90.94 70 PRO A O 1
ATOM 554 N N . LEU A 1 71 ? 8.498 2.885 -15.921 1.00 90.06 71 LEU A N 1
ATOM 555 C CA . LEU A 1 71 ? 9.650 2.359 -15.183 1.00 90.06 71 LEU A CA 1
ATOM 556 C C . LEU A 1 71 ? 9.495 2.541 -13.666 1.00 90.06 71 LEU A C 1
ATOM 558 O O . LEU A 1 71 ? 9.775 1.606 -12.928 1.00 90.06 71 LEU A O 1
ATOM 562 N N . GLY A 1 72 ? 8.951 3.671 -13.201 1.00 91.38 72 GLY A N 1
ATOM 563 C CA . GLY A 1 72 ? 8.621 3.874 -11.785 1.00 91.38 72 GLY A CA 1
ATOM 564 C C . GLY A 1 72 ? 7.563 2.892 -11.282 1.00 91.38 72 GLY A C 1
ATOM 565 O O . GLY A 1 72 ? 7.700 2.304 -10.214 1.00 91.38 72 GLY A O 1
ATOM 566 N N . ILE A 1 73 ? 6.535 2.624 -12.094 1.00 93.12 73 ILE A N 1
ATOM 567 C CA . ILE A 1 73 ? 5.520 1.608 -11.774 1.00 93.12 73 ILE A CA 1
ATOM 568 C C . ILE A 1 73 ? 6.156 0.211 -11.704 1.00 93.12 73 ILE A C 1
ATOM 570 O O . ILE A 1 73 ? 5.830 -0.568 -10.810 1.00 93.12 73 ILE A O 1
ATOM 574 N N . ALA A 1 74 ? 7.065 -0.112 -12.629 1.00 92.06 74 ALA A N 1
ATOM 575 C CA . ALA A 1 74 ? 7.800 -1.374 -12.597 1.00 92.06 74 ALA A CA 1
ATOM 576 C C . ALA A 1 74 ? 8.682 -1.484 -11.344 1.00 92.06 74 ALA A C 1
ATOM 578 O O . ALA A 1 74 ? 8.700 -2.536 -10.713 1.00 92.06 74 ALA A O 1
ATOM 579 N N . HIS A 1 75 ? 9.343 -0.399 -10.940 1.00 90.50 75 HIS A N 1
ATOM 580 C CA . HIS A 1 75 ? 10.150 -0.333 -9.724 1.00 90.50 75 HIS A CA 1
ATOM 581 C C . HIS A 1 75 ? 9.316 -0.608 -8.460 1.00 90.50 75 HIS A C 1
ATOM 583 O O . HIS A 1 75 ? 9.662 -1.492 -7.681 1.00 90.50 75 HIS A O 1
ATOM 589 N N . ILE A 1 76 ? 8.151 0.029 -8.304 1.00 91.19 76 ILE A N 1
ATOM 590 C CA . ILE A 1 76 ? 7.239 -0.238 -7.171 1.00 91.19 76 ILE A CA 1
ATOM 591 C C . ILE A 1 76 ? 6.770 -1.704 -7.150 1.00 91.19 76 ILE A C 1
ATOM 593 O O . ILE A 1 76 ? 6.638 -2.317 -6.088 1.00 91.19 76 ILE A O 1
ATOM 597 N N . ILE A 1 77 ? 6.525 -2.293 -8.324 1.00 91.88 77 ILE A N 1
ATOM 598 C CA . ILE A 1 77 ? 6.171 -3.713 -8.436 1.00 91.88 77 ILE A CA 1
ATOM 599 C C . ILE A 1 77 ? 7.349 -4.609 -8.024 1.00 91.88 77 ILE A C 1
ATOM 601 O O . ILE A 1 77 ? 7.115 -5.589 -7.316 1.00 91.88 77 ILE A O 1
ATOM 605 N N . LYS A 1 78 ? 8.586 -4.268 -8.415 1.00 89.75 78 LYS A N 1
ATOM 606 C CA . LYS A 1 78 ? 9.819 -4.981 -8.028 1.00 89.75 78 LYS A CA 1
ATOM 607 C C . LYS A 1 78 ? 10.081 -4.935 -6.526 1.00 89.75 78 LYS A C 1
ATOM 609 O O . LYS A 1 78 ? 10.436 -5.960 -5.959 1.00 89.75 78 LYS A O 1
ATOM 614 N N . ILE A 1 79 ? 9.808 -3.796 -5.888 1.00 88.50 79 ILE A N 1
ATOM 615 C CA . ILE A 1 79 ? 9.858 -3.657 -4.426 1.00 88.50 79 ILE A CA 1
ATOM 616 C C . ILE A 1 79 ? 8.862 -4.611 -3.736 1.00 88.50 79 ILE A C 1
ATOM 618 O O . ILE A 1 79 ? 9.034 -4.967 -2.579 1.00 88.50 79 ILE A O 1
ATOM 622 N N . GLY A 1 80 ? 7.826 -5.082 -4.435 1.00 89.81 80 GLY A N 1
ATOM 623 C CA . GLY A 1 80 ? 6.851 -6.016 -3.871 1.00 89.81 80 GLY A CA 1
ATOM 624 C C . GLY A 1 80 ? 5.644 -5.327 -3.238 1.00 89.81 80 GLY A C 1
ATOM 625 O O . GLY A 1 80 ? 5.000 -5.887 -2.353 1.00 89.81 80 GLY A O 1
ATOM 626 N N . ALA A 1 81 ? 5.295 -4.121 -3.694 1.00 92.38 81 ALA A N 1
ATOM 627 C CA . ALA A 1 81 ? 4.072 -3.448 -3.269 1.00 92.38 81 ALA A CA 1
ATOM 628 C C . ALA A 1 81 ? 2.830 -4.320 -3.526 1.00 92.38 81 ALA A C 1
ATOM 630 O O . ALA A 1 81 ? 2.696 -4.908 -4.603 1.00 92.38 81 ALA A O 1
ATOM 631 N N . CYS A 1 82 ? 1.887 -4.363 -2.580 1.00 93.50 82 CYS A N 1
ATOM 632 C CA . CYS A 1 82 ? 0.581 -4.990 -2.782 1.00 93.50 82 CYS A CA 1
ATOM 633 C C . CYS A 1 82 ? -0.291 -4.145 -3.727 1.00 93.50 82 CYS A C 1
ATOM 635 O O . CYS A 1 82 ? 0.026 -2.998 -4.049 1.00 93.50 82 CYS A O 1
ATOM 637 N N . ASN A 1 83 ? -1.426 -4.687 -4.170 1.00 95.12 83 ASN A N 1
ATOM 638 C CA . ASN A 1 83 ? -2.314 -3.970 -5.089 1.00 95.12 83 ASN A CA 1
ATOM 639 C C . ASN A 1 83 ? -2.933 -2.702 -4.469 1.00 95.12 83 ASN A C 1
ATOM 641 O O . ASN A 1 83 ? -3.135 -1.716 -5.176 1.00 95.12 83 ASN A O 1
ATOM 645 N N . HIS A 1 84 ? -3.173 -2.675 -3.155 1.00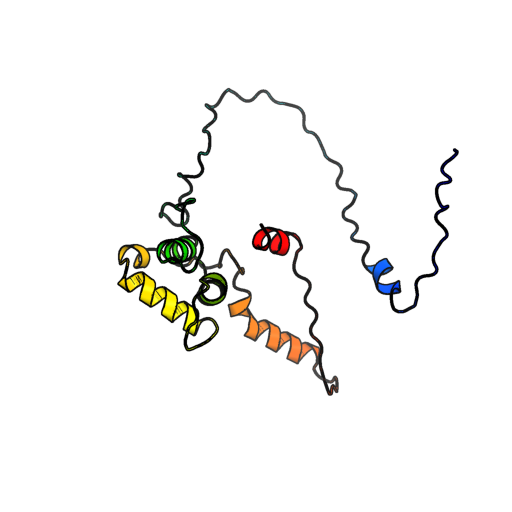 94.62 84 HIS A N 1
ATOM 646 C CA . HIS A 1 84 ? -3.636 -1.464 -2.471 1.00 94.62 84 HIS A CA 1
ATOM 647 C C . HIS A 1 84 ? -2.604 -0.330 -2.550 1.00 94.62 84 HIS A C 1
ATOM 649 O O . HIS A 1 84 ? -2.936 0.785 -2.961 1.00 94.62 84 HIS A O 1
ATOM 655 N N . CYS A 1 85 ? -1.344 -0.622 -2.222 1.00 93.44 85 CYS A N 1
ATOM 656 C CA . CYS A 1 85 ? -0.256 0.354 -2.282 1.00 93.44 85 CYS A CA 1
ATOM 657 C C . CYS A 1 85 ? 0.087 0.748 -3.717 1.00 93.44 85 CYS A C 1
ATOM 659 O O . CYS A 1 85 ? 0.289 1.927 -3.992 1.00 93.44 85 CYS A O 1
ATOM 661 N N . LEU A 1 86 ? 0.063 -0.202 -4.654 1.00 94.38 86 LEU A N 1
ATOM 662 C CA . LEU A 1 86 ? 0.296 0.091 -6.065 1.00 94.38 86 LEU A CA 1
ATOM 663 C C . LEU A 1 86 ? -0.732 1.093 -6.604 1.00 94.38 86 LEU A C 1
ATOM 665 O O . LEU A 1 86 ? -0.360 2.024 -7.309 1.00 94.38 86 LEU A O 1
ATOM 669 N N . HIS A 1 87 ? -2.008 0.963 -6.236 1.00 95.25 87 HIS A N 1
ATOM 670 C CA . HIS A 1 87 ? -3.028 1.937 -6.624 1.00 95.25 87 HIS A CA 1
ATOM 671 C C . HIS A 1 87 ? -2.786 3.332 -6.023 1.00 95.25 87 HIS A C 1
ATOM 673 O O . HIS A 1 87 ? -2.958 4.330 -6.722 1.00 95.25 87 HIS A O 1
ATOM 679 N N . ARG A 1 88 ? -2.362 3.408 -4.752 1.00 92.50 88 ARG A N 1
ATOM 680 C CA . ARG A 1 88 ? -2.049 4.678 -4.068 1.00 92.50 88 ARG A CA 1
ATOM 681 C C . ARG A 1 88 ? -0.842 5.387 -4.687 1.00 92.50 88 ARG A C 1
ATOM 683 O O . ARG A 1 88 ? -0.901 6.590 -4.923 1.00 92.50 88 ARG A O 1
ATOM 690 N N . LEU A 1 89 ? 0.233 4.646 -4.949 1.00 92.62 89 LEU A N 1
ATOM 691 C CA . LEU A 1 89 ? 1.543 5.214 -5.279 1.00 92.62 89 LEU A CA 1
ATOM 692 C C . LEU A 1 89 ? 1.808 5.338 -6.781 1.00 92.62 89 LEU A C 1
ATOM 694 O O . LEU A 1 89 ? 2.613 6.167 -7.197 1.00 92.62 89 LEU A O 1
ATOM 698 N N . ALA A 1 90 ? 1.112 4.574 -7.628 1.00 92.25 90 ALA A N 1
ATOM 699 C CA . ALA A 1 90 ? 1.343 4.614 -9.072 1.00 92.2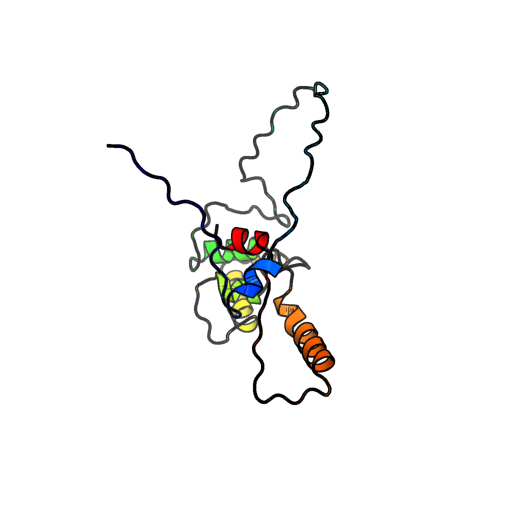5 90 ALA A CA 1
ATOM 700 C C . ALA A 1 90 ? 0.971 5.952 -9.733 1.00 92.25 90 ALA A C 1
ATOM 702 O O . ALA A 1 90 ? 1.265 6.139 -10.913 1.00 92.25 90 ALA A O 1
ATOM 703 N N . GLY A 1 91 ? 0.279 6.864 -9.035 1.00 89.44 91 GLY A N 1
ATOM 704 C CA . GLY A 1 91 ? -0.082 8.194 -9.550 1.00 89.44 91 GLY A CA 1
ATOM 705 C C . GLY A 1 91 ? -0.982 8.175 -10.796 1.00 89.44 91 GLY A C 1
ATOM 706 O O . GLY A 1 91 ? -1.201 9.208 -11.432 1.00 89.44 91 GLY A O 1
ATOM 707 N N . ARG A 1 92 ? -1.502 7.000 -11.173 1.00 88.75 92 ARG A N 1
ATOM 708 C CA . ARG A 1 92 ? -2.336 6.772 -12.355 1.00 88.75 92 ARG A CA 1
ATOM 709 C C . ARG A 1 92 ? -3.785 6.583 -11.927 1.00 88.75 92 ARG A C 1
ATOM 711 O O . ARG A 1 92 ? -4.081 5.785 -11.047 1.00 88.75 92 ARG A O 1
ATOM 718 N N . ARG A 1 93 ? -4.701 7.275 -12.607 1.00 89.00 93 ARG A N 1
ATOM 719 C CA . ARG A 1 93 ? -6.142 7.064 -12.424 1.00 89.00 93 ARG A CA 1
ATOM 720 C C . ARG A 1 93 ? -6.570 5.736 -13.050 1.00 89.00 93 ARG A C 1
ATOM 722 O O . ARG A 1 93 ? -6.231 5.476 -14.204 1.00 89.00 93 ARG A O 1
ATOM 729 N N . THR A 1 94 ? -7.334 4.956 -12.299 1.00 92.00 94 THR A N 1
ATOM 730 C CA . THR A 1 94 ? -7.981 3.705 -12.724 1.00 92.00 94 THR A CA 1
ATOM 731 C C . THR A 1 94 ? -9.495 3.863 -12.661 1.00 92.00 94 THR A C 1
ATOM 733 O O . THR A 1 94 ? -9.999 4.805 -12.042 1.00 92.00 94 THR A O 1
ATOM 736 N N . GLU A 1 95 ? -10.231 2.961 -13.308 1.00 89.88 95 GLU A N 1
ATOM 737 C CA . GLU A 1 95 ? -11.701 2.996 -13.277 1.00 89.88 95 GLU A CA 1
ATOM 738 C C . GLU A 1 95 ? -12.251 2.616 -11.897 1.00 89.88 95 GLU A C 1
ATOM 740 O O . GLU A 1 95 ? -13.250 3.174 -11.441 1.00 89.88 95 GLU A O 1
ATOM 745 N N . VAL A 1 96 ? -11.571 1.686 -11.219 1.00 92.44 96 VAL A N 1
ATOM 746 C CA . VAL A 1 96 ? -11.956 1.163 -9.905 1.00 92.44 96 VAL A CA 1
ATOM 747 C C . VAL A 1 96 ? -10.898 1.548 -8.863 1.00 92.44 96 VAL A C 1
ATOM 749 O O . VAL A 1 96 ? -9.704 1.429 -9.155 1.00 92.44 96 VAL A O 1
ATOM 752 N N . PRO A 1 97 ? -11.291 2.013 -7.661 1.00 90.19 97 PRO A N 1
ATOM 753 C CA . PRO A 1 97 ? -10.349 2.344 -6.597 1.00 90.19 97 PRO A CA 1
ATOM 754 C C . PRO A 1 97 ? -9.840 1.103 -5.847 1.00 90.19 97 PRO A C 1
ATOM 756 O O . PRO A 1 97 ? -10.440 0.029 -5.899 1.00 90.19 97 PRO A O 1
ATOM 759 N N . GLY A 1 98 ? -8.761 1.274 -5.083 1.00 90.69 98 GLY A N 1
ATOM 760 C CA . GLY A 1 98 ? -8.220 0.254 -4.176 1.00 90.69 98 GLY A CA 1
ATOM 761 C C . GLY A 1 98 ? -7.496 -0.891 -4.893 1.00 90.69 98 GLY A C 1
ATOM 762 O O . GLY A 1 98 ? -6.936 -0.703 -5.972 1.00 90.69 98 GLY A O 1
ATOM 763 N N . ALA A 1 99 ? -7.502 -2.090 -4.298 1.00 93.62 99 ALA A N 1
ATOM 764 C CA . ALA A 1 99 ? -6.821 -3.261 -4.860 1.00 93.62 99 ALA A CA 1
ATOM 765 C C . ALA A 1 99 ? -7.225 -3.615 -6.305 1.00 93.62 99 ALA A C 1
ATOM 767 O O . ALA A 1 99 ? -6.324 -3.914 -7.087 1.00 93.62 99 ALA A O 1
ATOM 768 N N . PRO A 1 100 ? -8.506 -3.544 -6.721 1.00 95.19 100 PRO A N 1
ATOM 769 C CA . PRO A 1 100 ? -8.873 -3.788 -8.118 1.00 95.19 100 PRO A CA 1
ATOM 770 C C . PRO A 1 100 ? -8.182 -2.831 -9.100 1.00 95.19 100 PRO A C 1
ATOM 772 O O . PRO A 1 100 ? -7.736 -3.255 -10.163 1.00 95.19 100 PRO A O 1
ATOM 775 N N . GLY A 1 101 ? -8.032 -1.555 -8.727 1.00 94.81 101 GLY A N 1
ATOM 776 C CA . GLY A 1 101 ? -7.273 -0.585 -9.517 1.00 94.81 101 GLY A CA 1
ATOM 777 C C . GLY A 1 101 ? -5.781 -0.915 -9.562 1.00 94.81 101 GLY A C 1
ATOM 778 O O . GLY A 1 101 ? -5.147 -0.817 -10.609 1.00 94.81 101 GLY A O 1
ATOM 779 N N . GLY A 1 102 ? -5.210 -1.365 -8.446 1.00 94.88 102 GLY A N 1
ATOM 780 C CA . GLY A 1 102 ? -3.824 -1.834 -8.405 1.00 94.88 102 GLY A CA 1
ATOM 781 C C . GLY A 1 102 ? -3.578 -3.032 -9.318 1.00 94.88 102 GLY A C 1
ATOM 782 O O . GLY A 1 102 ? -2.585 -3.055 -10.041 1.00 94.88 102 GLY A O 1
ATOM 783 N N . GLU A 1 103 ? -4.508 -3.986 -9.349 1.00 95.31 103 GLU A N 1
ATOM 784 C CA . GLU A 1 103 ? -4.453 -5.151 -10.239 1.00 95.31 103 GLU A CA 1
ATOM 785 C C . GLU A 1 103 ? -4.505 -4.743 -11.722 1.00 95.31 103 GLU A C 1
ATOM 787 O O . GLU A 1 103 ? -3.753 -5.263 -12.549 1.00 95.31 103 GLU A O 1
ATOM 792 N N . GLU A 1 104 ? -5.323 -3.748 -12.075 1.00 95.25 104 GLU A N 1
ATOM 793 C CA . GLU A 1 104 ? -5.346 -3.170 -13.426 1.00 95.25 104 GLU A CA 1
ATOM 794 C C . GLU A 1 104 ? -3.976 -2.574 -13.810 1.00 95.25 104 GLU A C 1
ATOM 796 O O . GLU A 1 104 ? -3.465 -2.783 -14.914 1.00 95.25 104 GLU A O 1
ATOM 801 N N . ILE A 1 105 ? -3.336 -1.850 -12.888 1.00 94.38 105 ILE A N 1
ATOM 802 C CA . ILE A 1 105 ? -2.013 -1.253 -13.116 1.00 94.38 105 ILE A CA 1
ATOM 803 C C . ILE A 1 105 ? -0.943 -2.340 -13.252 1.00 94.38 105 ILE A C 1
ATOM 805 O O . ILE A 1 105 ? -0.100 -2.254 -14.153 1.00 94.38 105 ILE A O 1
ATOM 809 N N . ARG A 1 106 ? -0.990 -3.363 -12.394 1.00 94.25 106 ARG A N 1
ATOM 810 C CA . ARG A 1 106 ? -0.058 -4.493 -12.397 1.00 94.25 106 ARG A CA 1
ATOM 811 C C . ARG A 1 106 ? -0.166 -5.303 -13.682 1.00 94.25 106 ARG A C 1
ATOM 813 O O . ARG A 1 106 ? 0.838 -5.512 -14.358 1.00 94.25 106 ARG A O 1
ATOM 820 N N . SER A 1 107 ? -1.376 -5.693 -14.069 1.00 93.88 107 SER A N 1
ATOM 821 C CA . SER A 1 107 ? -1.620 -6.417 -15.320 1.00 93.88 107 SER A CA 1
ATOM 822 C C . SER A 1 107 ? -1.161 -5.610 -16.540 1.00 93.88 107 SER A C 1
ATOM 824 O O . SER A 1 107 ? -0.467 -6.147 -17.404 1.00 93.88 107 SER A O 1
ATOM 826 N N . ALA A 1 108 ? -1.424 -4.299 -16.577 1.00 92.88 108 ALA A N 1
ATOM 827 C CA . ALA A 1 108 ? -0.908 -3.425 -17.630 1.00 92.88 108 ALA A CA 1
ATOM 828 C C . ALA A 1 108 ? 0.631 -3.339 -17.644 1.00 92.88 108 ALA A C 1
ATOM 830 O O . ALA A 1 108 ? 1.223 -3.186 -18.714 1.00 92.88 108 ALA A O 1
ATOM 831 N N . ALA A 1 109 ? 1.290 -3.427 -16.486 1.00 92.56 109 ALA A N 1
ATOM 832 C CA . ALA A 1 109 ? 2.747 -3.482 -16.399 1.00 92.56 109 ALA A CA 1
ATOM 833 C C . ALA A 1 109 ? 3.300 -4.824 -16.902 1.00 92.56 109 ALA A C 1
ATOM 835 O O . ALA A 1 109 ? 4.229 -4.810 -17.704 1.00 92.56 109 ALA A O 1
ATOM 836 N N . HIS A 1 110 ? 2.680 -5.951 -16.544 1.00 92.56 110 HIS A N 1
ATOM 837 C CA . HIS A 1 110 ? 3.068 -7.284 -17.024 1.00 92.56 110 HIS A CA 1
ATOM 838 C C . HIS A 1 110 ? 2.904 -7.465 -18.537 1.00 92.56 110 HIS A C 1
ATOM 840 O O . HIS A 1 110 ? 3.678 -8.185 -19.163 1.00 92.56 110 HIS A O 1
ATOM 846 N N . VAL A 1 111 ? 1.919 -6.797 -19.148 1.00 92.62 111 VAL A N 1
ATOM 847 C CA . VAL A 1 111 ? 1.765 -6.782 -20.614 1.00 92.62 111 VAL A CA 1
ATOM 848 C C . VAL A 1 111 ? 2.923 -6.044 -21.296 1.00 92.62 111 VAL A C 1
ATOM 850 O O . VAL A 1 111 ? 3.301 -6.401 -22.409 1.00 92.62 111 VAL A O 1
ATOM 853 N N . ARG A 1 112 ? 3.484 -5.013 -20.651 1.00 88.56 112 ARG A N 1
ATOM 854 C CA . ARG A 1 112 ? 4.626 -4.251 -21.184 1.00 88.56 112 ARG A CA 1
ATOM 855 C C . ARG A 1 112 ? 5.956 -4.959 -20.945 1.00 88.56 112 ARG A C 1
ATOM 857 O O . ARG A 1 112 ? 6.808 -4.930 -21.826 1.00 88.56 112 ARG A O 1
ATOM 864 N N . ASP A 1 113 ? 6.116 -5.556 -19.769 1.00 87.62 113 ASP A N 1
ATOM 865 C CA . ASP A 1 113 ? 7.323 -6.255 -19.345 1.00 87.62 113 ASP A CA 1
ATOM 866 C C . ASP A 1 113 ? 6.957 -7.617 -18.744 1.00 87.62 113 ASP A C 1
ATOM 868 O O . ASP A 1 113 ? 6.470 -7.727 -17.615 1.00 87.62 113 ASP A O 1
ATOM 872 N N . THR A 1 114 ? 7.200 -8.671 -19.521 1.00 85.25 114 THR A N 1
ATOM 873 C CA . THR A 1 114 ? 6.913 -10.051 -19.122 1.00 85.25 114 THR A CA 1
ATOM 874 C C . THR A 1 114 ? 7.873 -10.573 -18.057 1.00 85.25 114 THR A C 1
ATOM 876 O O . THR A 1 114 ? 7.528 -11.520 -17.351 1.00 85.25 114 THR A O 1
ATOM 879 N N . GLU A 1 115 ? 9.063 -9.982 -17.913 1.00 83.25 115 GLU A N 1
ATOM 880 C CA . GLU A 1 115 ? 10.018 -10.369 -16.868 1.00 83.25 115 GLU A CA 1
ATOM 881 C C . GLU A 1 115 ? 9.513 -9.936 -15.490 1.00 83.25 115 GLU A C 1
ATOM 883 O O . GLU A 1 115 ? 9.679 -10.665 -14.513 1.00 83.25 115 GLU A O 1
ATOM 888 N N . LEU A 1 116 ? 8.766 -8.830 -15.432 1.00 83.56 116 LEU A N 1
ATOM 889 C CA . LEU A 1 116 ? 8.118 -8.340 -14.216 1.00 83.56 116 LEU A CA 1
ATOM 890 C C . LEU A 1 116 ? 7.105 -9.338 -13.631 1.00 83.56 116 LEU A C 1
ATOM 892 O O . LEU A 1 116 ? 6.823 -9.310 -12.437 1.00 83.56 116 LEU A O 1
ATOM 896 N N . ALA A 1 117 ? 6.551 -10.236 -14.452 1.00 81.75 117 ALA A N 1
ATOM 897 C CA . ALA A 1 117 ? 5.642 -11.287 -13.986 1.00 81.75 117 ALA A CA 1
ATOM 898 C C . ALA A 1 117 ? 6.355 -12.381 -13.170 1.00 81.75 117 ALA A C 1
ATOM 900 O O . ALA A 1 117 ? 5.697 -13.177 -12.499 1.00 81.75 117 ALA A O 1
ATOM 901 N N . LYS A 1 118 ? 7.693 -12.443 -13.226 1.00 80.50 118 LYS A N 1
ATOM 902 C CA . LYS A 1 118 ? 8.498 -13.371 -12.419 1.00 80.50 118 LYS A CA 1
ATOM 903 C C . LYS A 1 118 ? 8.696 -12.861 -10.993 1.00 80.50 118 LYS A C 1
ATOM 905 O O . LYS A 1 118 ? 8.938 -13.667 -10.097 1.00 80.50 118 LYS A O 1
ATOM 910 N N . THR A 1 119 ? 8.564 -11.552 -10.779 1.00 78.88 119 THR A N 1
ATOM 911 C CA . THR A 1 119 ? 8.630 -10.941 -9.454 1.00 78.88 119 THR A CA 1
ATOM 912 C C . THR A 1 119 ? 7.419 -11.373 -8.638 1.00 78.88 119 THR A C 1
ATOM 914 O O . THR A 1 119 ? 6.272 -11.091 -8.991 1.00 78.88 119 THR A O 1
ATOM 917 N N . LYS A 1 120 ? 7.670 -12.054 -7.520 1.00 77.50 120 LYS A N 1
ATOM 918 C CA . LYS A 1 120 ? 6.612 -12.411 -6.576 1.00 77.50 120 LYS A CA 1
ATOM 919 C C . LYS A 1 120 ? 6.369 -11.268 -5.606 1.00 77.50 120 LYS A C 1
ATOM 921 O O . LYS A 1 120 ? 7.300 -10.597 -5.174 1.00 77.50 120 LYS A O 1
ATOM 926 N N . THR A 1 121 ? 5.112 -11.072 -5.246 1.00 79.88 121 THR A N 1
ATOM 927 C CA . THR A 1 121 ? 4.764 -10.212 -4.117 1.00 79.88 121 THR A CA 1
ATOM 928 C C . THR A 1 121 ? 5.120 -10.970 -2.832 1.00 79.88 121 THR A C 1
ATOM 930 O O . THR A 1 121 ? 4.743 -12.141 -2.731 1.00 79.88 121 THR A O 1
ATOM 933 N N . PRO A 1 122 ? 5.893 -10.378 -1.904 1.00 84.69 122 PRO A N 1
ATOM 934 C CA . PRO A 1 122 ? 6.173 -10.994 -0.610 1.00 84.69 122 PRO A CA 1
ATOM 935 C C . PRO A 1 122 ? 4.885 -11.160 0.206 1.00 84.69 122 PRO A C 1
ATOM 937 O O . PRO A 1 122 ? 3.894 -10.475 -0.050 1.00 84.69 122 PRO A O 1
ATOM 940 N N . ASP A 1 123 ? 4.916 -12.048 1.204 1.00 86.31 123 ASP A N 1
ATOM 941 C CA . ASP A 1 123 ? 3.763 -12.300 2.080 1.00 86.31 123 ASP A CA 1
ATOM 942 C C . ASP A 1 123 ? 3.357 -11.050 2.867 1.00 86.31 123 ASP A C 1
ATOM 944 O O . ASP A 1 123 ? 2.173 -10.843 3.098 1.00 86.31 123 ASP A O 1
ATOM 948 N N . LEU A 1 124 ? 4.325 -10.215 3.257 1.00 87.81 124 LEU A N 1
ATOM 949 C CA . LEU A 1 124 ? 4.126 -8.920 3.907 1.00 87.81 124 LEU A CA 1
ATOM 950 C C . LEU A 1 124 ? 4.496 -7.802 2.939 1.00 87.81 124 LEU A C 1
ATOM 952 O O . LEU A 1 124 ? 5.628 -7.741 2.457 1.00 87.81 124 LEU A O 1
ATOM 956 N N . CYS A 1 125 ? 3.550 -6.903 2.665 1.00 89.50 125 CYS A N 1
ATOM 957 C CA . CYS A 1 125 ? 3.832 -5.736 1.844 1.00 89.50 125 CYS A CA 1
ATOM 958 C C . CYS A 1 125 ? 4.835 -4.809 2.554 1.00 89.50 125 CYS A C 1
ATOM 960 O O . CYS A 1 125 ? 4.529 -4.350 3.652 1.00 89.50 125 CYS A O 1
ATOM 962 N N . PRO A 1 126 ? 5.955 -4.426 1.916 1.00 87.38 126 PRO A N 1
ATOM 963 C CA . PRO A 1 126 ? 6.962 -3.563 2.541 1.00 87.38 126 PRO A CA 1
ATOM 964 C C . PRO A 1 126 ? 6.501 -2.115 2.765 1.00 87.38 126 PRO A C 1
ATOM 966 O O . PRO A 1 126 ? 7.220 -1.340 3.370 1.00 87.38 126 PRO A O 1
ATOM 969 N N . LEU A 1 127 ? 5.328 -1.731 2.250 1.00 87.25 127 LEU A N 1
ATOM 970 C CA . LEU A 1 127 ? 4.810 -0.360 2.339 1.00 87.25 127 LEU A CA 1
ATOM 971 C C . LEU A 1 127 ? 3.667 -0.205 3.340 1.00 87.25 127 LEU A C 1
ATOM 973 O O . LEU A 1 127 ? 3.449 0.873 3.873 1.00 87.25 127 LEU A O 1
ATOM 977 N N . CYS A 1 128 ? 2.862 -1.249 3.532 1.00 88.81 128 CYS A N 1
ATOM 978 C CA . CYS A 1 128 ? 1.705 -1.170 4.422 1.00 88.81 128 CYS A CA 1
ATOM 979 C C . CYS A 1 128 ? 1.600 -2.336 5.391 1.00 88.81 128 CYS A C 1
ATOM 981 O O . CYS A 1 128 ? 0.584 -2.425 6.068 1.00 88.81 128 CYS A O 1
ATOM 983 N N . GLU A 1 129 ? 2.550 -3.273 5.383 1.00 88.50 129 GLU A N 1
ATOM 984 C CA . GLU A 1 129 ? 2.566 -4.437 6.277 1.00 88.50 129 GLU A CA 1
ATOM 985 C C . GLU A 1 129 ? 1.225 -5.202 6.301 1.00 88.50 129 GLU A C 1
ATOM 987 O O . GLU A 1 129 ? 0.785 -5.703 7.327 1.00 88.50 129 GLU A O 1
ATOM 992 N N . ASN A 1 130 ? 0.537 -5.256 5.152 1.00 89.62 130 ASN A N 1
ATOM 993 C CA . ASN A 1 130 ? -0.806 -5.832 4.964 1.00 89.62 130 ASN A CA 1
ATOM 994 C C . ASN A 1 130 ? -1.947 -5.184 5.773 1.00 89.62 130 ASN A C 1
ATOM 996 O O . ASN A 1 130 ? -3.045 -5.737 5.843 1.00 89.62 130 ASN A O 1
ATOM 1000 N N . LEU A 1 131 ? -1.759 -3.963 6.281 1.00 89.25 131 LEU A N 1
ATOM 1001 C CA . LEU A 1 131 ? -2.794 -3.183 6.969 1.00 89.25 131 LEU A CA 1
ATOM 1002 C C . LEU A 1 131 ? -4.108 -3.093 6.173 1.00 89.25 131 LEU A C 1
ATOM 1004 O O . LEU A 1 131 ? -5.193 -3.153 6.749 1.00 89.25 131 LEU A O 1
ATOM 1008 N N . PHE A 1 132 ? -4.023 -2.953 4.845 1.00 90.19 132 PHE A N 1
ATOM 1009 C CA . PHE A 1 132 ? -5.206 -2.863 3.985 1.00 90.19 132 PHE A CA 1
ATOM 1010 C C . PHE A 1 132 ? -5.965 -4.187 3.839 1.00 90.19 132 PHE A C 1
ATOM 1012 O O . PHE A 1 132 ? -7.184 -4.156 3.669 1.00 90.19 132 PHE A O 1
ATOM 1019 N N . ASP A 1 133 ? -5.280 -5.325 3.945 1.00 88.94 133 ASP A N 1
ATOM 1020 C CA . ASP A 1 133 ? -5.922 -6.641 3.898 1.00 88.94 133 ASP A CA 1
ATOM 1021 C C . ASP A 1 133 ? -6.638 -6.937 5.229 1.00 88.94 133 ASP A C 1
ATOM 1023 O O . ASP A 1 133 ? -7.714 -7.540 5.253 1.00 88.94 133 ASP A O 1
ATOM 1027 N N . ASP A 1 134 ? -6.109 -6.408 6.335 1.00 90.31 134 ASP A N 1
ATOM 1028 C CA . ASP A 1 134 ? -6.649 -6.579 7.687 1.00 90.31 134 ASP A CA 1
ATOM 1029 C C . ASP A 1 134 ? -7.818 -5.642 8.043 1.00 90.31 134 ASP A C 1
ATOM 1031 O O . ASP A 1 134 ? -8.389 -5.746 9.135 1.00 90.31 134 ASP A O 1
ATOM 1035 N N . VAL A 1 135 ? -8.257 -4.766 7.131 1.00 91.31 135 VAL A N 1
ATOM 1036 C CA . VAL A 1 135 ? -9.361 -3.814 7.377 1.00 91.31 135 VAL A CA 1
ATOM 1037 C C . VAL A 1 135 ? -10.627 -4.518 7.871 1.00 91.31 135 VAL A C 1
ATOM 1039 O O . VAL A 1 135 ? -11.283 -4.030 8.790 1.00 91.31 135 VAL A O 1
ATOM 1042 N N . GLY A 1 136 ? -10.963 -5.688 7.320 1.00 92.31 136 GLY A N 1
ATOM 1043 C CA . GLY A 1 136 ? -12.135 -6.453 7.761 1.00 92.31 136 GLY A CA 1
ATOM 1044 C C . GLY A 1 136 ? -12.041 -6.916 9.220 1.00 92.31 136 GLY A C 1
ATOM 1045 O O . GLY A 1 136 ? -13.027 -6.858 9.959 1.00 92.31 136 GLY A O 1
ATOM 1046 N N . ASN A 1 137 ? -10.848 -7.321 9.658 1.00 92.88 137 ASN A N 1
ATOM 1047 C CA . ASN A 1 137 ? -10.585 -7.720 11.040 1.00 92.88 137 ASN A CA 1
ATOM 1048 C C . ASN A 1 137 ? -10.659 -6.509 11.984 1.00 92.88 137 ASN A C 1
ATOM 1050 O O . ASN A 1 137 ? -11.287 -6.582 13.040 1.00 92.88 137 ASN A O 1
ATOM 1054 N N . ILE A 1 138 ? -10.094 -5.369 11.572 1.00 91.25 138 ILE A N 1
ATOM 1055 C CA . ILE A 1 138 ? -10.173 -4.107 12.324 1.00 91.25 138 ILE A CA 1
ATOM 1056 C C . ILE A 1 138 ? -11.636 -3.693 12.517 1.00 91.25 138 ILE A C 1
ATOM 1058 O O . ILE A 1 138 ? -12.057 -3.443 13.644 1.00 91.25 138 ILE A O 1
ATOM 1062 N N . VAL A 1 139 ? -12.431 -3.682 11.442 1.00 92.44 139 VAL A N 1
ATOM 1063 C CA . VAL A 1 139 ? -13.861 -3.339 11.504 1.00 92.44 139 VAL A CA 1
ATOM 1064 C C . VAL A 1 139 ? -14.616 -4.290 12.431 1.00 92.44 139 VAL A C 1
ATOM 1066 O O . VAL A 1 139 ? -15.408 -3.832 13.250 1.00 92.44 139 VAL A O 1
ATOM 1069 N N . SER A 1 140 ? -14.341 -5.594 12.355 1.00 95.31 140 SER A N 1
ATOM 1070 C CA . SER A 1 140 ? -14.988 -6.591 13.219 1.00 95.31 140 SER A CA 1
ATOM 1071 C C . SER A 1 140 ? -14.697 -6.325 14.698 1.00 95.31 140 SER A C 1
ATOM 1073 O O . SER A 1 140 ? -15.623 -6.249 15.502 1.00 95.31 140 SER A O 1
ATOM 1075 N N . ARG A 1 141 ? -13.433 -6.060 15.047 1.00 93.25 141 ARG A N 1
ATOM 1076 C CA . ARG A 1 141 ? -13.031 -5.720 16.422 1.00 93.25 141 ARG A CA 1
ATOM 1077 C C . ARG A 1 141 ? -13.650 -4.421 16.926 1.00 93.25 141 ARG A C 1
ATOM 1079 O O . ARG A 1 141 ? -13.958 -4.317 18.108 1.00 93.25 141 ARG A O 1
ATOM 1086 N N . VAL A 1 142 ? -13.823 -3.429 16.053 1.00 91.44 142 VAL A N 1
ATOM 1087 C CA . VAL A 1 142 ? -14.493 -2.170 16.411 1.00 91.44 142 VAL A CA 1
ATOM 1088 C C . VAL A 1 142 ? -15.984 -2.395 16.663 1.00 91.44 142 VAL A C 1
ATOM 1090 O O . VAL A 1 142 ? -16.542 -1.833 17.602 1.00 91.44 142 VAL A O 1
ATOM 1093 N N . ILE A 1 143 ? -16.642 -3.223 15.852 1.00 92.12 143 ILE A N 1
ATOM 1094 C CA . ILE A 1 143 ? -18.054 -3.566 16.063 1.00 92.12 143 ILE A CA 1
ATOM 1095 C C . ILE A 1 143 ? -18.222 -4.304 17.396 1.00 92.12 143 ILE A C 1
ATOM 1097 O O . ILE A 1 143 ? -19.096 -3.945 18.178 1.00 92.12 143 ILE A O 1
ATOM 1101 N N . GLU A 1 144 ? -17.356 -5.277 17.683 1.00 94.81 144 GLU A N 1
ATOM 1102 C CA . GLU A 1 144 ? -17.362 -6.013 18.954 1.00 94.81 144 GLU A CA 1
ATOM 1103 C C . GLU A 1 144 ? -17.092 -5.097 20.157 1.00 94.81 144 GLU A C 1
ATOM 1105 O O . GLU A 1 144 ? -17.775 -5.188 21.173 1.00 94.81 144 GLU A O 1
ATOM 1110 N N . SER A 1 145 ? -16.132 -4.172 20.057 1.00 91.44 145 SER A N 1
ATOM 1111 C CA . SER A 1 145 ? -15.792 -3.273 21.169 1.00 91.44 145 SER A CA 1
ATOM 1112 C C . SER A 1 145 ? -16.834 -2.184 21.425 1.00 91.44 145 SER A C 1
ATOM 1114 O O . SER A 1 145 ? -16.892 -1.639 22.527 1.00 91.44 145 SER A O 1
ATOM 1116 N N . THR A 1 146 ? -17.657 -1.869 20.423 1.00 91.44 146 THR A N 1
ATOM 1117 C CA . THR A 1 146 ? -18.749 -0.890 20.527 1.00 91.44 146 THR A CA 1
ATOM 1118 C C . THR A 1 146 ? -20.107 -1.537 20.801 1.00 91.44 146 THR A C 1
ATOM 1120 O O . THR A 1 146 ? -21.125 -0.839 20.844 1.00 91.44 146 THR A O 1
ATOM 1123 N N . GLU A 1 147 ? -20.147 -2.854 21.025 1.00 93.25 147 GLU A N 1
ATOM 1124 C CA . GLU A 1 147 ? -21.374 -3.570 21.353 1.00 93.25 147 GLU A CA 1
ATOM 1125 C C . GLU A 1 147 ? -22.004 -3.017 22.646 1.00 93.25 147 GLU A C 1
ATOM 1127 O O . GLU A 1 147 ? -21.362 -2.896 23.689 1.00 93.25 147 GLU A O 1
ATOM 1132 N N . GLY A 1 148 ? -23.288 -2.652 22.575 1.00 91.81 148 GLY A N 1
ATOM 1133 C CA . GLY A 1 148 ? -24.032 -2.079 23.703 1.00 91.81 148 GLY A CA 1
ATOM 1134 C C . GLY A 1 148 ? -23.875 -0.566 23.891 1.00 91.81 148 GLY A C 1
ATOM 1135 O O . GLY A 1 148 ? -24.483 -0.011 24.806 1.00 91.81 148 GLY A O 1
ATOM 1136 N N . ILE A 1 149 ? -23.115 0.111 23.026 1.00 92.06 149 ILE A N 1
ATOM 1137 C CA . ILE A 1 149 ? -23.017 1.573 22.998 1.00 92.06 149 ILE A CA 1
ATOM 1138 C C . ILE A 1 149 ? -23.972 2.108 21.926 1.00 92.06 149 ILE A C 1
ATOM 1140 O O . ILE A 1 149 ? -23.865 1.755 20.755 1.00 92.06 149 ILE A O 1
ATOM 1144 N N . GLU A 1 150 ? -24.903 2.983 22.307 1.00 92.00 150 GLU A N 1
ATOM 1145 C CA . GLU A 1 150 ? -25.725 3.719 21.343 1.00 92.00 150 GLU A CA 1
ATOM 1146 C C . GLU A 1 150 ? -24.968 4.955 20.851 1.00 92.00 150 GLU A C 1
ATOM 1148 O O . GLU A 1 150 ? -24.567 5.814 21.636 1.00 92.00 150 GLU A O 1
ATOM 1153 N N . TYR A 1 151 ? -24.791 5.068 19.539 1.00 88.44 151 TYR A N 1
ATOM 1154 C CA . TYR A 1 151 ? -24.136 6.208 18.905 1.00 88.44 151 TYR A CA 1
ATOM 1155 C C . TYR A 1 151 ? -24.883 6.624 17.635 1.00 88.44 151 TYR A C 1
ATOM 1157 O O . TYR A 1 151 ? -25.405 5.795 16.894 1.00 88.44 151 TYR A O 1
ATOM 1165 N N . VAL A 1 152 ? -24.921 7.933 17.372 1.00 93.06 152 VAL A N 1
ATOM 1166 C CA . VAL A 1 152 ? -25.448 8.498 16.113 1.00 93.06 152 VAL A CA 1
ATOM 1167 C C . VAL A 1 152 ? -24.325 8.683 15.087 1.00 93.06 152 VAL A C 1
ATOM 1169 O O . VAL A 1 152 ? -24.538 8.525 13.888 1.00 93.06 152 VAL A O 1
ATOM 1172 N N . SER A 1 153 ? -23.116 8.987 15.559 1.00 91.06 153 SER A N 1
ATOM 1173 C CA . SER A 1 153 ? -21.913 9.183 14.750 1.00 91.06 153 SER A CA 1
ATOM 1174 C C . SER A 1 153 ? -20.686 8.692 15.512 1.00 91.06 153 SER A C 1
ATOM 1176 O O . SER A 1 153 ? -20.604 8.890 16.722 1.00 91.06 153 SER A O 1
ATOM 1178 N N . ILE A 1 154 ? -19.725 8.109 14.798 1.00 86.31 154 ILE A N 1
ATOM 1179 C CA . ILE A 1 154 ? -18.422 7.702 15.335 1.00 86.31 154 ILE A CA 1
ATOM 1180 C C . ILE A 1 154 ? -17.334 8.493 14.612 1.00 86.31 154 ILE A C 1
ATOM 1182 O O . ILE A 1 154 ? -17.367 8.622 13.388 1.00 86.31 154 ILE A O 1
ATOM 1186 N N . GLN A 1 155 ? -16.358 8.986 15.371 1.00 89.94 155 GLN A N 1
ATOM 1187 C CA . GLN A 1 155 ? -15.117 9.538 14.842 1.00 89.94 155 GLN A CA 1
ATOM 1188 C C . GLN A 1 155 ? -13.986 8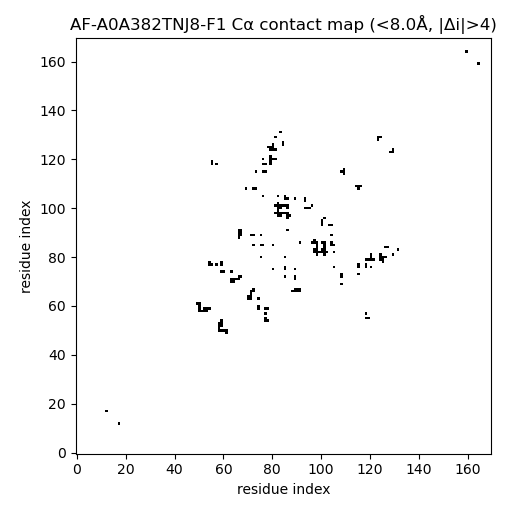.531 15.056 1.00 89.94 155 GLN A C 1
ATOM 1190 O O . GLN A 1 155 ? -13.800 8.024 16.159 1.00 89.94 155 GLN A O 1
ATOM 1195 N N . PHE A 1 156 ? -13.220 8.266 14.001 1.00 85.62 156 PHE A N 1
ATOM 1196 C CA . PHE A 1 156 ? -12.034 7.419 14.065 1.00 85.62 156 PHE A CA 1
ATOM 1197 C C . PHE A 1 156 ? -10.780 8.286 14.131 1.00 85.62 156 PHE A C 1
ATOM 1199 O O . PHE A 1 156 ? -10.510 9.062 13.216 1.00 85.62 156 PHE A O 1
ATOM 1206 N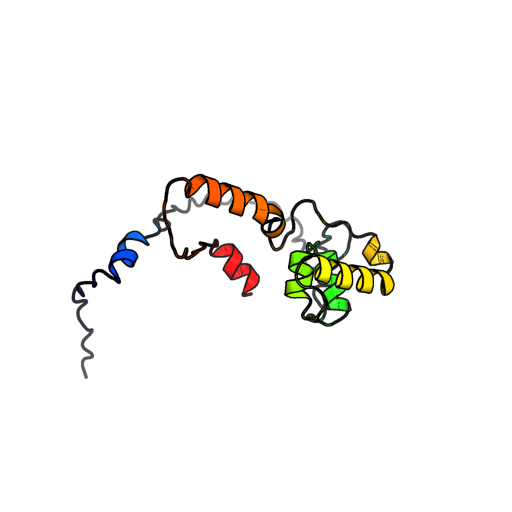 N . GLY A 1 157 ? -10.020 8.137 15.214 1.00 87.12 157 GLY A N 1
ATOM 1207 C CA . GLY A 1 157 ? -8.639 8.596 15.307 1.00 87.12 157 GLY A CA 1
ATOM 1208 C C . GLY A 1 157 ? -7.705 7.405 15.138 1.00 87.12 157 GLY A C 1
ATOM 1209 O O . GLY A 1 157 ? -7.952 6.346 15.715 1.00 87.12 157 GLY A O 1
ATOM 1210 N N . ILE A 1 158 ? -6.648 7.565 14.347 1.00 82.25 158 ILE A N 1
ATOM 1211 C CA . ILE A 1 158 ? -5.590 6.561 14.220 1.00 82.25 158 ILE A CA 1
ATOM 1212 C C . ILE A 1 158 ? -4.285 7.146 14.739 1.00 82.25 158 ILE A C 1
ATOM 1214 O O . ILE A 1 158 ? -3.982 8.313 14.497 1.00 82.25 158 ILE A O 1
ATOM 1218 N N . HIS A 1 159 ? -3.513 6.328 15.445 1.00 81.44 159 HIS A N 1
ATOM 1219 C CA . HIS A 1 159 ? -2.153 6.664 15.830 1.00 81.44 159 HIS A CA 1
ATOM 1220 C C . HIS A 1 159 ? -1.207 5.802 14.999 1.00 81.44 159 HIS A C 1
ATOM 1222 O O . HIS A 1 159 ? -1.076 4.605 15.246 1.00 81.44 159 HIS A O 1
ATOM 1228 N N . MET A 1 160 ? -0.573 6.407 13.999 1.00 75.69 160 MET A N 1
ATOM 1229 C CA . MET A 1 160 ? 0.465 5.736 13.220 1.00 75.69 160 MET A CA 1
ATOM 1230 C C . MET A 1 160 ? 1.829 5.955 13.890 1.00 75.69 160 MET A C 1
ATOM 1232 O O . MET A 1 160 ? 2.072 7.048 14.412 1.00 75.69 160 MET A O 1
ATOM 1236 N N . PRO A 1 161 ? 2.716 4.944 13.922 1.00 78.69 161 PRO A N 1
ATOM 1237 C CA . PRO A 1 161 ? 4.092 5.125 14.374 1.00 78.69 161 PRO A CA 1
ATOM 1238 C C . PRO A 1 161 ? 4.776 6.262 13.608 1.00 78.69 161 PRO A C 1
ATOM 1240 O O . PRO A 1 161 ? 4.596 6.392 12.398 1.00 78.69 161 PRO A O 1
ATOM 1243 N N . LYS A 1 162 ? 5.562 7.087 14.311 1.00 76.88 162 LYS A N 1
ATOM 1244 C CA . LYS A 1 162 ? 6.276 8.211 13.682 1.00 76.88 162 LYS A CA 1
ATOM 1245 C C . LYS A 1 162 ? 7.269 7.731 12.628 1.00 76.88 162 LYS A C 1
ATOM 1247 O O . LYS A 1 162 ? 7.415 8.409 11.621 1.00 76.88 162 LYS A O 1
ATOM 1252 N N . ASP A 1 163 ? 7.873 6.566 12.839 1.00 75.88 163 ASP A N 1
ATOM 1253 C CA . ASP A 1 163 ? 8.847 5.972 11.921 1.00 75.88 163 ASP A CA 1
ATOM 1254 C C . ASP A 1 163 ? 8.211 5.705 10.548 1.00 75.88 163 ASP A C 1
ATOM 1256 O O . ASP A 1 163 ? 8.739 6.135 9.530 1.00 75.88 163 ASP A O 1
ATOM 1260 N N . LEU A 1 164 ? 6.996 5.142 10.526 1.00 67.50 164 LEU A N 1
ATOM 1261 C CA . LEU A 1 164 ? 6.252 4.887 9.289 1.00 67.50 164 LEU A CA 1
ATOM 1262 C C . LEU A 1 164 ? 5.862 6.186 8.561 1.00 67.50 164 LEU A C 1
ATOM 1264 O O . LEU A 1 164 ? 5.892 6.253 7.336 1.00 67.50 164 LEU A O 1
ATOM 1268 N N . ILE A 1 165 ? 5.507 7.236 9.312 1.00 75.25 165 ILE A N 1
ATOM 1269 C CA . ILE A 1 165 ? 5.202 8.558 8.737 1.00 75.25 165 ILE A CA 1
ATOM 1270 C C . ILE A 1 165 ? 6.467 9.171 8.122 1.00 75.25 165 ILE A C 1
ATOM 1272 O O . ILE A 1 165 ? 6.418 9.716 7.025 1.00 75.25 165 ILE A O 1
ATOM 1276 N N . GLN A 1 166 ? 7.601 9.070 8.818 1.00 73.88 166 GLN A N 1
ATOM 1277 C CA . GLN A 1 166 ? 8.881 9.603 8.355 1.00 73.88 166 GLN A CA 1
ATOM 1278 C C . GLN A 1 166 ? 9.415 8.870 7.121 1.00 73.88 166 GLN A C 1
ATOM 1280 O O . GLN A 1 166 ? 10.063 9.498 6.288 1.00 73.88 166 GLN A O 1
ATOM 1285 N N . GLU A 1 167 ? 9.148 7.570 6.992 1.00 73.19 167 GLU A N 1
ATOM 1286 C CA . GLU A 1 167 ? 9.521 6.792 5.809 1.00 73.19 167 GLU A CA 1
ATOM 1287 C C . GLU A 1 167 ? 8.689 7.142 4.569 1.00 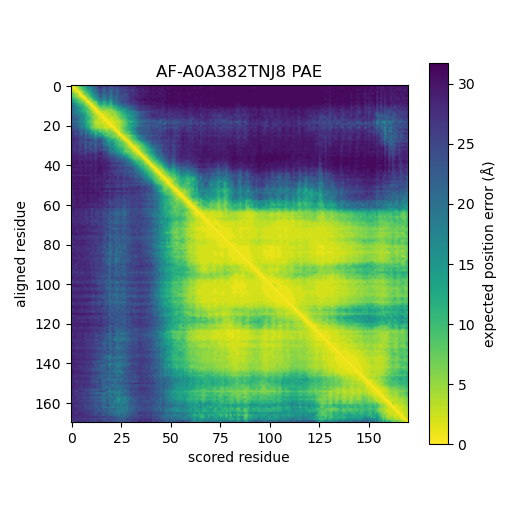73.19 167 GLU A C 1
ATOM 1289 O O . GLU A 1 167 ? 9.263 7.193 3.484 1.00 73.19 167 GLU A O 1
ATOM 1294 N N . GLU A 1 168 ? 7.381 7.416 4.697 1.00 67.50 168 GLU A N 1
ATOM 1295 C CA . GLU A 1 168 ? 6.564 7.864 3.550 1.00 67.50 168 GLU A CA 1
ATOM 1296 C C . GLU A 1 168 ? 6.817 9.340 3.167 1.00 67.50 168 GLU A C 1
ATOM 1298 O O . GLU A 1 168 ? 6.654 9.684 1.996 1.00 67.50 168 GLU A O 1
ATOM 1303 N N . ASP A 1 169 ? 7.204 10.213 4.110 1.00 65.69 169 ASP A N 1
ATOM 1304 C CA . ASP A 1 169 ? 7.466 11.644 3.846 1.00 65.69 169 ASP A CA 1
ATOM 1305 C C . ASP A 1 169 ? 8.848 11.928 3.218 1.00 65.69 169 ASP A C 1
ATOM 1307 O O . ASP A 1 169 ? 9.086 13.048 2.751 1.00 65.69 169 ASP A O 1
ATOM 1311 N N . ARG A 1 170 ? 9.770 10.958 3.237 1.00 48.22 170 ARG A N 1
ATOM 1312 C CA . ARG A 1 170 ? 11.135 11.105 2.708 1.00 48.22 170 ARG A CA 1
ATOM 1313 C C . ARG A 1 170 ? 11.201 10.892 1.198 1.00 48.22 170 ARG A C 1
ATOM 1315 O O . ARG A 1 170 ? 11.848 11.740 0.540 1.00 48.22 170 ARG A O 1
#

Radius of gyration: 24.46 Å; Cα contacts (8 Å, |Δi|>4): 116; chains: 1; bounding box: 66×61×55 Å

Solvent-accessible surface area (backbone atoms only — not comparable to full-atom values): 11136 Å² total; per-residue (Å²): 135,85,83,81,77,81,76,88,67,86,71,83,69,51,89,86,54,51,64,60,72,77,62,68,74,87,74,88,77,76,82,83,80,80,79,80,88,74,91,74,76,90,64,81,81,77,75,80,82,62,64,81,51,55,52,91,84,39,75,51,65,86,83,48,50,66,52,62,36,72,58,21,43,49,46,48,50,55,71,11,47,42,36,48,53,40,33,70,61,29,68,58,91,60,96,46,77,49,43,66,20,11,46,54,53,49,54,57,45,35,74,74,36,65,71,62,64,70,53,69,65,54,98,58,20,84,83,56,69,46,53,79,76,43,45,66,59,53,52,50,53,50,53,64,74,46,63,93,61,92,73,96,76,84,85,89,85,83,88,75,61,66,66,62,54,54,63,74,73,105

Organism: NCBI:txid408172

Secondary structure (DSSP, 8-state):
---PPPP-------TTTGGGGGG--------------------------STT-EETTEE--TTPPPTTSHHHHHHHHHHT--HHHHHHHS----SS-SHHHHHHHHHHHHHH-SGGGGPPPPSS-TTTTTTTTTHHHHHHHHHHHTTT---S---------HHHHHHHH-